Protein AF-A0A528D6C9-F1 (afdb_monomer_lite)

Structure (mmCIF, N/CA/C/O backbone):
data_AF-A0A528D6C9-F1
#
_entry.id   AF-A0A528D6C9-F1
#
loop_
_atom_site.group_PDB
_atom_site.id
_atom_site.type_symbol
_atom_site.label_atom_id
_atom_site.label_alt_id
_atom_site.label_comp_id
_atom_site.label_asym_id
_atom_site.label_entity_id
_atom_site.label_seq_id
_atom_site.pdbx_PDB_ins_code
_atom_site.Cartn_x
_atom_site.Cartn_y
_atom_site.Cartn_z
_atom_site.occupancy
_atom_site.B_iso_or_equiv
_atom_site.auth_seq_id
_atom_site.auth_comp_id
_atom_site.auth_asym_id
_atom_site.auth_atom_id
_atom_site.pdbx_PDB_model_num
ATOM 1 N N . ASP A 1 1 ? -6.261 9.092 4.165 1.00 80.62 1 ASP A N 1
ATOM 2 C CA . ASP A 1 1 ? -6.820 7.916 3.500 1.00 80.62 1 ASP A CA 1
ATOM 3 C C . ASP A 1 1 ? -8.289 7.823 3.858 1.00 80.62 1 ASP A C 1
ATOM 5 O O . ASP A 1 1 ? -8.635 7.811 5.038 1.00 80.62 1 ASP A O 1
ATOM 9 N N . GLU A 1 2 ? -9.125 7.886 2.838 1.00 93.12 2 GLU A N 1
ATOM 10 C CA . GLU A 1 2 ? -10.578 7.877 2.892 1.00 93.12 2 GLU A CA 1
ATOM 11 C C . GLU A 1 2 ? -11.103 6.535 3.423 1.00 93.12 2 GLU A C 1
ATOM 13 O O . GLU A 1 2 ? -12.038 6.529 4.221 1.00 93.12 2 GLU A O 1
ATOM 18 N N . ALA A 1 3 ? -10.456 5.409 3.094 1.00 96.25 3 ALA A N 1
ATOM 19 C CA . ALA A 1 3 ? -10.871 4.089 3.566 1.00 96.25 3 ALA A CA 1
ATOM 20 C C . ALA A 1 3 ? -10.657 3.939 5.080 1.00 96.25 3 ALA A C 1
ATOM 22 O O . ALA A 1 3 ? -11.527 3.431 5.784 1.00 96.25 3 ALA A O 1
ATOM 23 N N . ASN A 1 4 ? -9.547 4.459 5.615 1.00 96.19 4 ASN A N 1
ATOM 24 C CA . ASN A 1 4 ? -9.310 4.465 7.065 1.00 96.19 4 ASN A CA 1
ATOM 25 C C . ASN A 1 4 ? -10.333 5.330 7.821 1.00 96.19 4 ASN A C 1
ATOM 27 O O . ASN A 1 4 ? -10.711 5.005 8.945 1.00 96.19 4 ASN A O 1
ATOM 31 N N . GLN A 1 5 ? -10.789 6.432 7.219 1.00 95.88 5 GLN A N 1
ATOM 32 C CA . GLN A 1 5 ? -11.820 7.284 7.818 1.00 95.88 5 GLN A CA 1
ATOM 33 C C . GLN A 1 5 ? -13.184 6.598 7.818 1.00 95.88 5 GLN A C 1
ATOM 35 O O . GLN A 1 5 ? -13.887 6.663 8.824 1.00 95.88 5 GLN A O 1
ATOM 40 N N . ASP A 1 6 ? -13.542 5.914 6.731 1.00 97.31 6 ASP A N 1
ATOM 41 C CA . ASP A 1 6 ? -14.775 5.131 6.664 1.00 97.31 6 ASP A CA 1
ATOM 42 C C . ASP A 1 6 ? -14.756 3.957 7.653 1.00 97.31 6 ASP A C 1
ATOM 44 O O . ASP A 1 6 ? -15.772 3.703 8.304 1.00 97.31 6 ASP A O 1
ATOM 48 N N . LEU A 1 7 ? -13.603 3.302 7.840 1.00 96.50 7 LEU A N 1
ATOM 49 C CA . LEU A 1 7 ? -13.419 2.260 8.854 1.00 96.50 7 LEU A CA 1
ATOM 50 C C . LEU A 1 7 ? -13.589 2.828 10.270 1.00 96.50 7 LEU A C 1
ATOM 52 O O . LEU A 1 7 ? -14.391 2.322 11.051 1.00 96.50 7 LEU A O 1
ATOM 56 N N . ALA A 1 8 ? -12.905 3.930 10.59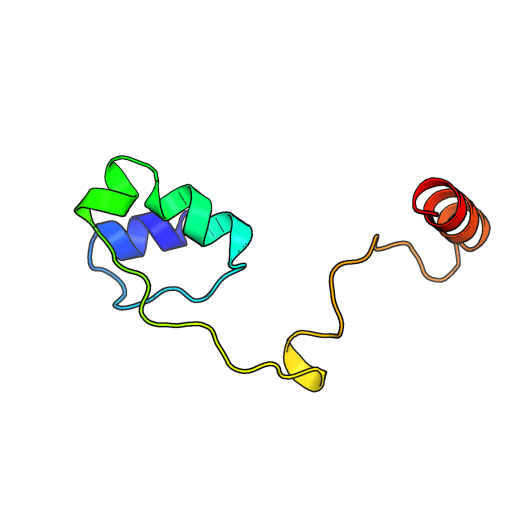1 1.00 96.00 8 ALA A N 1
ATOM 57 C CA . ALA A 1 8 ? -13.009 4.572 11.901 1.00 96.00 8 ALA A CA 1
ATOM 58 C C . ALA A 1 8 ? -14.410 5.144 12.190 1.00 96.00 8 ALA A C 1
ATOM 60 O O . ALA A 1 8 ? -14.814 5.233 13.348 1.00 96.00 8 ALA A O 1
ATOM 61 N N . ALA A 1 9 ? -15.158 5.528 11.152 1.00 96.25 9 ALA A N 1
ATOM 62 C CA . ALA A 1 9 ? -16.543 5.982 11.256 1.00 96.25 9 ALA A CA 1
ATOM 63 C C . ALA A 1 9 ? -17.566 4.831 11.319 1.00 96.25 9 ALA A C 1
ATOM 65 O O . ALA A 1 9 ? -18.760 5.100 11.455 1.00 96.25 9 ALA A O 1
ATOM 66 N N . GLY A 1 10 ? -17.129 3.573 11.193 1.00 96.25 10 GLY A N 1
ATOM 67 C CA . GLY A 1 10 ? -18.004 2.399 11.193 1.00 96.25 10 GLY A CA 1
ATOM 68 C C . GLY A 1 10 ? -18.878 2.267 9.943 1.00 96.25 10 GLY A C 1
ATOM 69 O O . GLY A 1 10 ? -19.953 1.678 10.011 1.00 96.25 10 GLY A O 1
ATOM 70 N N . ARG A 1 11 ? -18.464 2.843 8.806 1.00 98.25 11 ARG A N 1
ATOM 71 C CA . ARG A 1 11 ? -19.169 2.698 7.517 1.00 98.25 11 ARG A CA 1
ATOM 72 C C . ARG A 1 11 ? -18.801 1.413 6.782 1.00 98.25 11 ARG A C 1
ATOM 74 O O . ARG A 1 11 ? -19.574 0.961 5.942 1.00 98.25 11 ARG A O 1
ATOM 81 N N . ILE A 1 12 ? -17.630 0.860 7.082 1.00 97.44 12 ILE A N 1
ATOM 82 C CA . ILE A 1 12 ? -17.131 -0.414 6.560 1.00 97.44 12 ILE A CA 1
ATOM 83 C C . ILE A 1 12 ? -16.571 -1.249 7.709 1.00 97.44 12 ILE A C 1
ATOM 85 O O . ILE A 1 12 ? -16.088 -0.700 8.697 1.00 97.44 12 ILE A O 1
ATOM 89 N N . ASP A 1 13 ? -16.612 -2.571 7.556 1.00 96.50 13 ASP A N 1
ATOM 90 C CA . ASP A 1 13 ? -16.189 -3.505 8.605 1.00 96.50 13 ASP A CA 1
ATOM 91 C C . ASP A 1 13 ? -14.687 -3.832 8.557 1.00 96.50 13 ASP A C 1
ATOM 93 O O . ASP A 1 13 ? -14.102 -4.247 9.557 1.00 96.50 13 ASP A O 1
ATOM 97 N N . ALA A 1 14 ? -14.057 -3.684 7.387 1.00 95.69 14 ALA A N 1
ATOM 98 C CA . ALA A 1 14 ? -12.650 -4.005 7.177 1.00 95.69 14 ALA A CA 1
ATOM 99 C C . ALA A 1 14 ? -12.052 -3.235 5.993 1.00 95.69 14 ALA A C 1
ATOM 101 O O . ALA A 1 14 ? -12.747 -2.886 5.038 1.00 95.69 14 ALA A O 1
ATOM 102 N N . VAL A 1 15 ? -10.732 -3.044 6.039 1.00 95.81 15 VAL A N 1
ATOM 103 C CA . VAL A 1 15 ? -9.912 -2.537 4.931 1.00 95.81 15 VAL A CA 1
ATOM 104 C C . VAL A 1 15 ? -8.781 -3.527 4.671 1.00 95.81 15 VAL A C 1
ATOM 106 O O . VAL A 1 15 ? -8.111 -3.969 5.604 1.00 95.81 15 VAL A O 1
ATOM 109 N N . GLN A 1 16 ? -8.551 -3.846 3.398 1.00 95.00 16 GLN A N 1
ATOM 110 C CA . GLN A 1 16 ? -7.362 -4.557 2.933 1.00 95.00 16 GLN A CA 1
ATOM 111 C C . GLN A 1 16 ? -6.503 -3.582 2.126 1.00 95.00 16 GLN A C 1
ATOM 113 O O . GLN A 1 16 ? -6.963 -3.026 1.131 1.00 95.00 16 GLN A O 1
ATOM 118 N N . ALA A 1 17 ? -5.260 -3.382 2.552 1.00 94.50 17 ALA A N 1
ATOM 119 C CA . ALA A 1 17 ? -4.296 -2.511 1.887 1.00 94.50 17 ALA A CA 1
ATOM 120 C C . ALA A 1 17 ? -2.862 -2.980 2.184 1.00 94.50 17 ALA A C 1
ATOM 122 O O . ALA A 1 17 ? -2.660 -3.989 2.865 1.00 94.50 17 ALA A O 1
ATOM 123 N N . ASP A 1 18 ? -1.874 -2.251 1.662 1.00 94.12 18 ASP A N 1
ATOM 124 C CA . ASP A 1 18 ? -0.460 -2.541 1.899 1.00 94.12 18 ASP A CA 1
ATOM 125 C C . ASP A 1 18 ? -0.140 -2.576 3.403 1.00 94.12 18 ASP A C 1
ATOM 127 O O . ASP A 1 18 ? -0.515 -1.681 4.171 1.00 94.12 18 ASP A O 1
ATOM 131 N N . SER A 1 19 ? 0.554 -3.633 3.826 1.00 92.12 19 SER A N 1
ATOM 132 C CA . SER A 1 19 ? 0.812 -3.890 5.240 1.00 92.12 19 SER A CA 1
ATOM 133 C C . SER A 1 19 ? 1.683 -2.813 5.881 1.00 92.12 19 SER A C 1
ATOM 135 O O . SER A 1 19 ? 1.469 -2.495 7.049 1.00 92.12 19 SER A O 1
ATOM 137 N N . ILE A 1 20 ? 2.613 -2.198 5.144 1.00 92.56 20 ILE A N 1
ATOM 138 C CA . ILE A 1 20 ? 3.487 -1.142 5.666 1.00 92.56 20 ILE A CA 1
ATOM 139 C C . ILE A 1 20 ? 2.644 0.082 6.021 1.00 92.56 20 ILE A C 1
ATOM 141 O O . ILE A 1 20 ? 2.775 0.633 7.116 1.00 92.56 20 ILE A O 1
ATOM 145 N N . ALA A 1 21 ? 1.737 0.469 5.123 1.00 94.38 21 ALA A N 1
ATOM 146 C CA . ALA A 1 21 ? 0.847 1.602 5.337 1.00 94.38 21 ALA A CA 1
ATOM 147 C C . ALA A 1 21 ? -0.132 1.353 6.497 1.00 94.38 21 ALA A C 1
ATOM 149 O O . ALA A 1 21 ? -0.289 2.214 7.365 1.00 94.38 21 ALA A O 1
ATOM 150 N N . LEU A 1 22 ? -0.756 0.170 6.556 1.00 95.25 22 LEU A N 1
ATOM 151 C CA . LEU A 1 22 ? -1.709 -0.156 7.621 1.00 95.25 22 LEU A CA 1
ATOM 152 C C . LEU A 1 22 ? -1.037 -0.322 8.987 1.00 95.25 22 LEU A C 1
ATOM 154 O O . LEU A 1 22 ? -1.580 0.140 9.988 1.00 95.25 22 LEU A O 1
ATOM 158 N N . VAL A 1 23 ? 0.157 -0.917 9.054 1.00 94.19 23 VAL A N 1
ATOM 159 C CA . VAL A 1 23 ? 0.918 -1.018 10.309 1.00 94.19 23 VAL A CA 1
ATOM 160 C C . VAL A 1 23 ? 1.291 0.365 10.832 1.00 94.19 23 VAL A C 1
ATOM 162 O O . VAL A 1 23 ? 1.218 0.589 12.038 1.00 94.19 23 VAL A O 1
ATOM 165 N N . GLU A 1 24 ? 1.663 1.306 9.963 1.00 95.50 24 GLU A N 1
ATOM 166 C CA . GLU A 1 24 ? 1.930 2.681 10.392 1.00 95.50 24 GLU A CA 1
ATOM 167 C C . GLU A 1 24 ? 0.651 3.390 10.853 1.00 95.50 24 GLU A C 1
ATOM 169 O O . GLU A 1 24 ? 0.647 4.036 11.901 1.00 95.50 24 GLU A O 1
ATOM 174 N N . TYR A 1 25 ? -0.467 3.198 10.148 1.00 95.00 25 TYR A N 1
ATOM 175 C CA . TYR A 1 25 ? -1.762 3.728 10.573 1.00 95.00 25 TYR A CA 1
ATOM 176 C C . TYR A 1 25 ? -2.163 3.232 11.969 1.00 95.00 25 TYR A C 1
ATOM 178 O O . TYR A 1 25 ? -2.555 4.041 12.813 1.00 95.00 25 TYR A O 1
ATOM 186 N N . LEU A 1 26 ? -1.993 1.939 12.255 1.00 95.75 26 LEU A N 1
ATOM 187 C CA . LEU A 1 26 ? -2.288 1.346 13.566 1.00 95.75 26 LEU A CA 1
ATOM 188 C C . LEU A 1 26 ? -1.421 1.913 14.707 1.00 95.75 26 LEU A C 1
ATOM 190 O O . LEU A 1 26 ? -1.772 1.748 15.873 1.00 95.75 26 LEU A O 1
ATOM 194 N N . LYS A 1 27 ? -0.313 2.610 14.414 1.00 96.25 27 LYS A N 1
ATOM 195 C CA . LYS A 1 27 ? 0.482 3.328 15.429 1.00 96.25 27 LYS A CA 1
ATOM 196 C C . LYS A 1 27 ? -0.065 4.719 15.754 1.00 96.25 27 LYS A C 1
ATOM 198 O O . LYS A 1 27 ? 0.284 5.260 16.807 1.00 96.25 27 LYS A O 1
ATOM 203 N N . SER A 1 28 ? -0.896 5.298 14.889 1.00 96.75 28 SER A N 1
ATOM 204 C CA . SER A 1 28 ? -1.554 6.584 15.141 1.00 96.75 28 SER A CA 1
ATOM 205 C C . SER A 1 28 ? -2.600 6.475 16.255 1.00 96.75 28 SER A C 1
ATOM 207 O O . SER A 1 28 ? -3.092 5.387 16.553 1.00 96.75 28 SER A O 1
ATOM 209 N N . ASP A 1 29 ? -2.979 7.602 16.859 1.00 97.31 29 ASP A N 1
ATOM 210 C CA . ASP A 1 29 ? -3.996 7.607 17.919 1.00 97.31 29 ASP A CA 1
ATOM 211 C C . ASP A 1 29 ? -5.373 7.165 17.405 1.00 97.31 29 ASP A C 1
ATOM 213 O O . ASP A 1 29 ? -6.079 6.428 18.090 1.00 97.31 29 ASP A O 1
ATOM 217 N N . GLN A 1 30 ? -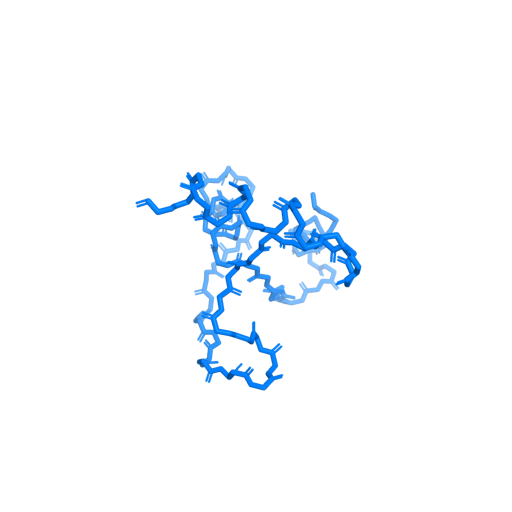5.734 7.545 16.173 1.00 95.75 30 GLN A N 1
ATOM 218 C CA . GLN A 1 30 ? -6.983 7.101 15.553 1.00 95.75 30 GLN A CA 1
ATOM 219 C C . GLN A 1 30 ? -6.964 5.594 15.278 1.00 95.75 30 GLN A C 1
ATOM 221 O O . GLN A 1 30 ? -7.920 4.910 15.629 1.00 95.75 30 GLN A O 1
ATOM 226 N N . GLY A 1 31 ? -5.872 5.079 14.702 1.00 96.25 31 GLY A N 1
ATOM 227 C CA . GLY A 1 31 ? -5.718 3.652 14.412 1.00 96.25 31 GLY A CA 1
ATOM 228 C C . GLY A 1 31 ? -5.822 2.794 15.673 1.00 96.25 31 GLY A C 1
ATOM 229 O O . GLY A 1 31 ? -6.589 1.836 15.696 1.00 96.25 31 GLY A O 1
ATOM 230 N N . LYS A 1 32 ? -5.138 3.198 16.754 1.00 97.06 32 LYS A N 1
ATOM 231 C CA . LYS A 1 32 ? -5.222 2.535 18.069 1.00 97.06 32 LYS A CA 1
ATOM 232 C C . LYS A 1 32 ? -6.630 2.544 18.662 1.00 97.06 32 LYS A C 1
ATOM 234 O O . LYS A 1 32 ? -6.990 1.611 19.370 1.00 97.06 32 LYS A O 1
ATOM 239 N N . ALA A 1 33 ? -7.391 3.614 18.436 1.00 95.94 33 ALA A N 1
ATOM 240 C CA . ALA A 1 33 ? -8.740 3.759 18.974 1.00 95.94 33 ALA A CA 1
ATOM 241 C C . ALA A 1 33 ? -9.798 3.011 18.150 1.00 95.94 33 ALA A C 1
ATOM 243 O O . ALA A 1 33 ? -10.822 2.622 18.706 1.00 95.94 33 ALA A O 1
ATOM 244 N N . CYS A 1 34 ? -9.579 2.841 16.844 1.00 91.56 34 CYS A N 1
ATOM 245 C CA . CYS A 1 34 ? -10.597 2.311 15.942 1.00 91.56 34 CYS A CA 1
ATOM 246 C C . CYS A 1 34 ? -10.468 0.817 15.657 1.00 91.56 34 CYS A C 1
ATOM 248 O O . CYS A 1 34 ? -11.482 0.159 15.440 1.00 91.56 34 CYS A O 1
ATOM 250 N N . CYS A 1 35 ? -9.242 0.301 15.559 1.00 94.75 35 CYS A N 1
ATOM 251 C CA . CYS A 1 35 ? -9.006 -0.836 14.682 1.00 94.75 35 CYS A CA 1
ATOM 252 C C . CYS A 1 35 ? -7.908 -1.764 15.199 1.00 94.75 35 CYS A C 1
ATOM 254 O O . CYS A 1 35 ? -6.959 -1.350 15.863 1.00 94.75 35 CYS A O 1
ATOM 256 N N . ASP A 1 36 ? -8.003 -3.032 14.820 1.00 93.94 36 ASP A N 1
ATOM 257 C CA . ASP A 1 36 ? -6.985 -4.046 15.044 1.00 93.94 36 ASP A CA 1
ATOM 258 C C . ASP A 1 36 ? -6.647 -4.783 13.743 1.00 93.94 36 ASP A C 1
ATOM 260 O O . ASP A 1 36 ? -7.430 -4.848 12.794 1.00 93.94 36 ASP A O 1
ATOM 264 N N . LEU A 1 37 ? -5.441 -5.345 13.686 1.00 95.38 37 LEU A N 1
ATOM 265 C CA . LEU A 1 37 ? -5.022 -6.159 12.554 1.00 95.38 37 LEU A CA 1
ATOM 266 C C . LEU A 1 37 ? -5.677 -7.544 12.649 1.00 95.38 37 LEU A C 1
ATOM 268 O O . LEU A 1 37 ? -5.385 -8.305 13.570 1.00 95.38 37 LEU A O 1
ATOM 272 N N . LYS A 1 38 ? -6.513 -7.898 11.667 1.00 95.19 38 LYS A N 1
ATOM 273 C CA . LYS A 1 38 ? -7.190 -9.209 11.627 1.00 95.19 38 LYS A CA 1
ATOM 274 C C . LYS A 1 38 ? -6.358 -10.342 11.030 1.00 95.19 38 LYS A C 1
ATOM 276 O O . LYS A 1 38 ? -6.681 -11.507 11.237 1.00 95.19 38 LYS A O 1
ATOM 281 N N . GLY A 1 39 ? -5.285 -10.021 10.320 1.00 94.00 39 GLY A N 1
ATOM 282 C CA . GLY A 1 39 ? -4.388 -11.003 9.729 1.00 94.00 39 GLY A CA 1
ATOM 283 C C . GLY A 1 39 ? -3.710 -10.466 8.481 1.00 94.00 39 GLY A C 1
ATOM 284 O O . GLY A 1 39 ? -4.008 -9.366 8.019 1.00 94.00 39 GLY A O 1
ATOM 285 N N . MET A 1 40 ? -2.795 -11.265 7.946 1.00 92.44 40 MET A N 1
ATOM 286 C CA . MET A 1 40 ? -2.174 -11.016 6.651 1.00 92.44 40 MET A CA 1
ATOM 287 C C . MET A 1 40 ? -2.822 -11.938 5.629 1.00 92.44 40 MET A C 1
ATOM 289 O O . MET A 1 40 ? -3.028 -13.123 5.902 1.00 92.44 40 MET A O 1
ATOM 293 N N . VAL A 1 41 ? -3.151 -11.390 4.463 1.00 90.06 41 VAL A N 1
ATOM 294 C CA . VAL A 1 41 ? -3.638 -12.195 3.340 1.00 90.06 41 VAL A CA 1
ATOM 295 C C . VAL A 1 41 ? -2.525 -13.152 2.918 1.00 90.06 41 VAL A C 1
ATOM 297 O O . VAL A 1 41 ? -1.345 -12.793 2.952 1.00 90.06 41 VAL A O 1
ATOM 300 N N . ALA A 1 42 ? -2.894 -14.386 2.576 1.00 92.38 42 ALA A N 1
ATOM 301 C CA . ALA A 1 42 ? -1.932 -15.360 2.082 1.00 92.38 42 ALA A CA 1
ATOM 302 C C . ALA A 1 42 ? -1.257 -14.835 0.798 1.00 92.38 42 ALA A C 1
ATOM 304 O O . ALA A 1 42 ? -1.925 -14.174 0.001 1.00 92.38 42 ALA A O 1
ATOM 305 N N . PRO A 1 43 ? 0.039 -15.121 0.581 1.00 89.94 43 PRO A N 1
ATOM 306 C CA . PRO A 1 43 ? 0.701 -14.766 -0.665 1.00 89.94 43 PRO A CA 1
ATOM 307 C C . PRO A 1 43 ? -0.028 -15.368 -1.868 1.00 89.94 43 PRO A C 1
ATOM 309 O O . PRO A 1 43 ? -0.323 -16.564 -1.885 1.00 89.94 43 PRO A O 1
ATOM 312 N N . ASP A 1 44 ? -0.292 -14.526 -2.858 1.00 94.44 44 ASP A N 1
ATOM 313 C CA . ASP A 1 44 ? -0.877 -14.894 -4.141 1.00 94.44 44 ASP A CA 1
ATOM 314 C C . ASP A 1 44 ? -0.152 -14.086 -5.219 1.00 94.44 44 ASP A C 1
ATOM 316 O O . ASP A 1 44 ? -0.396 -12.890 -5.381 1.00 94.44 44 ASP A O 1
ATOM 320 N N . ASP A 1 45 ? 0.785 -14.725 -5.919 1.00 94.88 45 ASP A N 1
ATOM 321 C CA . ASP A 1 45 ? 1.614 -14.053 -6.922 1.00 94.88 45 ASP A CA 1
ATOM 322 C C . ASP A 1 45 ? 0.809 -13.632 -8.161 1.00 94.88 45 ASP A C 1
ATOM 324 O O . ASP A 1 45 ? 1.207 -12.690 -8.850 1.00 94.88 45 ASP A O 1
ATOM 328 N N . GLU A 1 46 ? -0.322 -14.286 -8.451 1.00 96.31 46 GLU A N 1
ATOM 329 C CA . GLU A 1 46 ? -1.179 -13.915 -9.583 1.00 96.31 46 GLU A CA 1
ATOM 330 C C . GLU A 1 46 ? -1.934 -12.610 -9.303 1.00 96.31 46 GLU A C 1
ATOM 332 O O . GLU A 1 46 ? -2.164 -11.821 -10.223 1.00 96.31 46 GLU A O 1
ATOM 337 N N . VAL A 1 47 ? -2.288 -12.361 -8.037 1.00 94.50 47 VAL A N 1
ATOM 338 C CA . VAL A 1 47 ? -3.058 -11.181 -7.615 1.00 94.50 47 VAL A CA 1
ATOM 339 C C . VAL A 1 47 ? -2.170 -10.054 -7.079 1.00 94.50 47 VAL A C 1
ATOM 341 O O . VAL A 1 47 ? -2.352 -8.897 -7.455 1.00 94.50 47 VAL A O 1
ATOM 344 N N . LEU A 1 48 ? -1.226 -10.363 -6.186 1.00 92.94 48 LEU A N 1
ATOM 345 C CA . LEU A 1 48 ? -0.395 -9.381 -5.474 1.00 92.94 48 LEU A CA 1
ATOM 346 C C . LEU A 1 48 ? 0.956 -9.133 -6.155 1.00 92.94 48 LEU A C 1
ATOM 348 O O . LEU A 1 48 ? 1.565 -8.080 -5.955 1.00 92.94 48 LEU A O 1
ATOM 352 N N . GLY A 1 49 ? 1.411 -10.075 -6.981 1.00 94.12 49 GLY A N 1
ATOM 353 C CA . GLY A 1 49 ? 2.715 -10.022 -7.625 1.00 94.12 49 GLY A CA 1
ATOM 354 C C . GLY A 1 49 ? 3.890 -10.293 -6.671 1.00 94.12 49 GLY A C 1
ATOM 355 O O . GLY A 1 49 ? 3.733 -10.374 -5.454 1.00 94.12 49 GLY A O 1
ATOM 356 N N . PRO A 1 50 ? 5.112 -10.396 -7.218 1.00 93.81 50 PRO A N 1
ATOM 357 C CA . PRO A 1 50 ? 6.293 -10.847 -6.477 1.00 93.81 50 PRO A CA 1
ATOM 358 C C . PRO A 1 50 ? 6.953 -9.754 -5.615 1.00 93.81 50 PRO A C 1
ATOM 360 O O . PRO A 1 50 ? 8.032 -9.971 -5.060 1.00 93.81 50 PRO A O 1
ATOM 363 N N . GLY A 1 51 ? 6.371 -8.554 -5.551 1.00 91.44 51 GLY A N 1
ATOM 364 C CA . GLY A 1 51 ? 6.918 -7.414 -4.818 1.00 91.44 51 GLY A CA 1
ATOM 365 C C . GLY A 1 51 ? 6.706 -6.071 -5.517 1.00 91.44 51 GLY A C 1
ATOM 366 O O . GLY A 1 51 ? 5.965 -5.953 -6.492 1.00 91.44 51 GLY A O 1
ATOM 367 N N . ILE A 1 52 ? 7.382 -5.041 -5.005 1.00 93.06 52 ILE A N 1
ATOM 368 C CA . ILE A 1 52 ? 7.251 -3.650 -5.459 1.00 93.06 52 ILE A CA 1
ATOM 369 C C . ILE A 1 52 ? 8.353 -3.325 -6.474 1.00 93.06 52 ILE A C 1
ATOM 371 O O . ILE A 1 52 ? 9.520 -3.659 -6.269 1.00 93.06 52 ILE A O 1
ATOM 375 N N . GLY A 1 53 ? 7.995 -2.630 -7.556 1.00 94.31 53 GLY A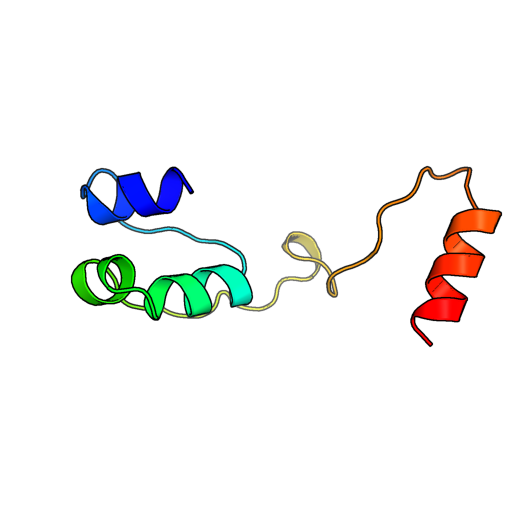 N 1
ATOM 376 C CA . GLY A 1 53 ? 8.932 -2.194 -8.590 1.00 94.31 53 GLY A CA 1
ATOM 377 C C . GLY A 1 53 ? 8.670 -0.769 -9.066 1.00 94.31 53 GLY A C 1
ATOM 378 O O . GLY A 1 53 ? 7.580 -0.223 -8.900 1.00 94.31 53 GLY A O 1
ATOM 379 N N . ALA A 1 54 ? 9.677 -0.165 -9.695 1.00 96.88 54 ALA A N 1
ATOM 380 C CA . ALA A 1 54 ? 9.522 1.124 -10.356 1.00 96.88 54 ALA A CA 1
ATOM 381 C C . ALA A 1 54 ? 8.840 0.944 -11.724 1.00 96.88 54 ALA A C 1
ATOM 383 O O . ALA A 1 54 ? 9.420 0.369 -12.648 1.00 96.88 54 ALA A O 1
ATOM 384 N N . GLY A 1 55 ? 7.611 1.447 -11.860 1.00 96.88 55 GLY A N 1
ATOM 385 C CA . GLY A 1 55 ? 6.887 1.458 -13.131 1.00 96.88 55 GLY A CA 1
ATOM 386 C C . GLY A 1 55 ? 7.468 2.481 -14.111 1.00 96.88 55 GLY A C 1
ATOM 387 O O . GLY A 1 55 ? 7.587 3.660 -13.786 1.00 96.88 55 GLY A O 1
ATOM 388 N N . VAL A 1 56 ? 7.800 2.040 -15.326 1.00 98.12 56 VAL A N 1
ATOM 389 C CA . VAL A 1 56 ? 8.277 2.886 -16.436 1.00 98.12 56 VAL A CA 1
ATOM 390 C C . VAL A 1 56 ? 7.519 2.546 -17.722 1.00 98.12 56 VAL A C 1
ATOM 392 O O . VAL A 1 56 ? 6.920 1.471 -17.822 1.00 98.12 56 VAL A O 1
ATOM 395 N N . ARG A 1 57 ? 7.534 3.440 -18.723 1.00 98.56 57 ARG A N 1
ATOM 396 C CA . ARG A 1 57 ? 6.990 3.113 -20.052 1.00 98.56 57 ARG A CA 1
ATOM 397 C C . ARG A 1 57 ? 7.773 1.954 -20.667 1.00 98.56 57 ARG A C 1
ATOM 399 O O . ARG A 1 57 ? 8.968 1.800 -20.415 1.00 98.56 57 ARG A O 1
ATOM 406 N N . LYS A 1 58 ? 7.105 1.139 -21.485 1.00 98.12 58 LYS A N 1
ATOM 407 C CA . LYS A 1 58 ? 7.693 -0.094 -22.038 1.00 98.12 58 LYS A CA 1
ATOM 408 C C . LYS A 1 58 ? 8.926 0.187 -22.903 1.00 98.12 58 LYS A C 1
ATOM 410 O O . LYS A 1 58 ? 9.866 -0.602 -22.897 1.00 98.12 58 LYS A O 1
ATOM 415 N N . GLU A 1 59 ? 8.923 1.306 -23.615 1.00 98.31 59 GLU A N 1
ATOM 416 C CA . GLU A 1 59 ? 10.001 1.770 -24.485 1.00 98.31 59 GLU A CA 1
ATOM 417 C C . GLU A 1 59 ? 11.166 2.449 -23.740 1.00 98.31 59 GLU A C 1
ATOM 419 O O . GLU A 1 59 ? 12.252 2.567 -24.305 1.00 98.31 59 GLU A O 1
ATOM 424 N N . ASP A 1 60 ? 10.999 2.832 -22.467 1.00 98.56 60 ASP A N 1
ATOM 425 C CA . ASP A 1 60 ? 12.008 3.567 -21.683 1.00 98.56 60 ASP A CA 1
ATOM 426 C C . ASP A 1 60 ? 13.088 2.636 -21.092 1.00 98.56 60 ASP A C 1
ATOM 428 O O . ASP A 1 60 ? 13.340 2.588 -19.882 1.00 98.56 60 ASP A O 1
ATOM 432 N N . THR A 1 61 ? 13.771 1.878 -21.953 1.00 98.31 61 THR A N 1
ATOM 433 C CA . THR A 1 61 ? 14.780 0.883 -21.548 1.00 98.31 61 THR A CA 1
ATOM 434 C C . THR A 1 61 ? 15.982 1.514 -20.844 1.00 98.31 61 THR A C 1
ATOM 436 O O . THR A 1 61 ? 16.424 0.999 -19.818 1.00 98.31 61 THR A O 1
ATOM 439 N N . ALA A 1 62 ? 16.451 2.671 -21.320 1.00 98.31 62 ALA A N 1
ATOM 440 C CA . ALA A 1 62 ? 17.565 3.396 -20.712 1.00 98.31 62 ALA A CA 1
ATOM 441 C C . ALA A 1 62 ? 17.248 3.888 -19.287 1.00 98.31 62 ALA A C 1
ATOM 443 O O . ALA A 1 62 ? 18.127 3.905 -18.425 1.00 98.31 62 ALA A O 1
ATOM 444 N N . LEU A 1 63 ? 15.997 4.280 -19.012 1.00 98.31 63 LEU A N 1
ATOM 445 C CA . LEU A 1 63 ? 15.579 4.673 -17.664 1.00 98.31 63 LEU A CA 1
ATOM 446 C C . LEU A 1 63 ? 15.477 3.450 -16.750 1.00 98.31 63 LEU A C 1
ATOM 448 O O . LEU A 1 63 ? 16.004 3.480 -15.639 1.00 98.31 63 LEU A O 1
ATOM 452 N N . LYS A 1 64 ? 14.865 2.363 -17.240 1.00 98.19 64 LYS A N 1
ATOM 453 C CA . LYS A 1 64 ? 14.790 1.081 -16.525 1.00 98.19 6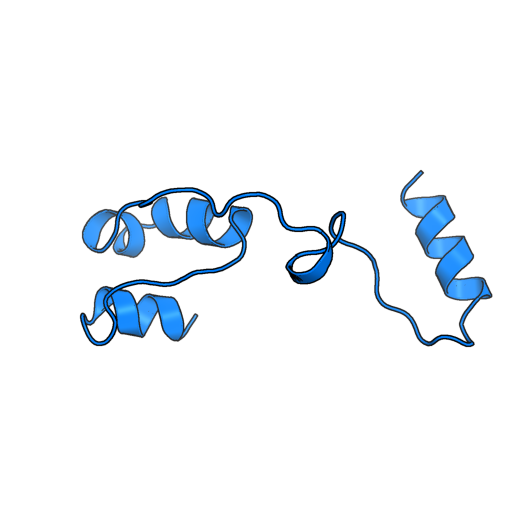4 LYS A CA 1
ATOM 454 C C . LYS A 1 64 ? 16.175 0.615 -16.067 1.00 98.19 64 LYS A C 1
ATOM 456 O O . LYS A 1 64 ? 16.347 0.227 -14.918 1.00 98.19 64 LYS A O 1
ATOM 461 N N . GLU A 1 65 ? 17.172 0.671 -16.949 1.00 98.19 65 GLU A N 1
ATOM 462 C CA . GLU A 1 65 ? 18.546 0.261 -16.6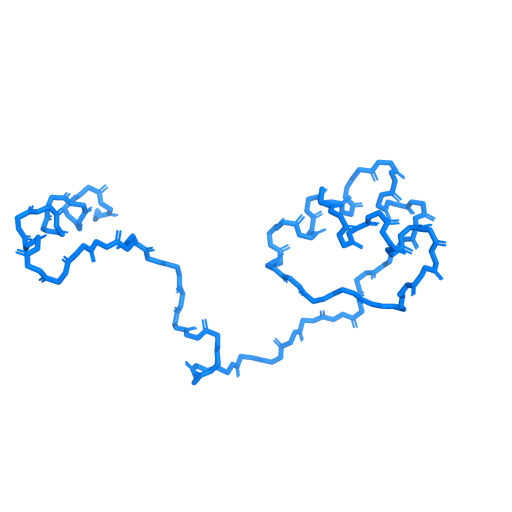38 1.00 98.19 65 GLU A CA 1
ATOM 463 C C . GLU A 1 65 ? 19.200 1.143 -15.573 1.00 98.19 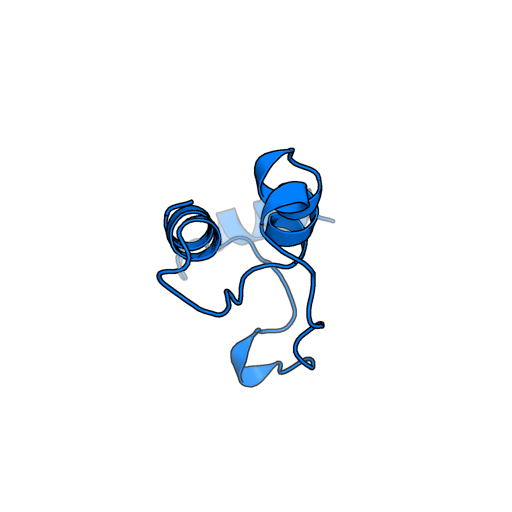65 GLU A C 1
ATOM 465 O O . GLU A 1 65 ? 19.815 0.614 -14.648 1.00 98.19 65 GLU A O 1
ATOM 470 N N . LYS A 1 66 ? 19.023 2.469 -15.648 1.00 98.06 66 LYS A N 1
ATOM 471 C CA . LYS A 1 66 ? 19.536 3.397 -14.627 1.00 98.06 66 LYS A CA 1
ATOM 472 C C . LYS A 1 66 ? 18.907 3.155 -13.258 1.00 98.06 66 LYS A C 1
ATOM 474 O O . LYS A 1 66 ? 19.626 3.147 -12.265 1.00 98.06 66 LYS A O 1
ATOM 479 N N . ILE A 1 67 ? 17.591 2.935 -13.205 1.00 98.06 67 ILE A N 1
ATOM 480 C CA . ILE A 1 67 ? 16.890 2.610 -11.955 1.00 98.06 67 ILE A CA 1
ATOM 481 C C . ILE A 1 67 ? 17.417 1.289 -11.389 1.00 98.06 67 ILE A C 1
ATOM 483 O O . ILE A 1 67 ? 17.815 1.239 -10.230 1.00 98.06 67 ILE A O 1
ATOM 487 N N . ASN A 1 68 ? 17.507 0.243 -12.216 1.00 97.75 68 ASN A N 1
ATOM 488 C CA . ASN A 1 68 ? 18.028 -1.056 -11.788 1.00 97.75 68 ASN A CA 1
ATOM 489 C C . ASN A 1 68 ? 19.471 -0.964 -11.269 1.00 97.75 68 ASN A C 1
ATOM 491 O O . ASN A 1 68 ? 19.815 -1.651 -10.314 1.00 97.75 68 ASN A O 1
ATOM 495 N N . ALA A 1 69 ? 20.316 -0.130 -11.878 1.00 97.94 69 ALA A N 1
ATOM 496 C CA . ALA A 1 69 ? 21.683 0.094 -11.415 1.00 97.94 69 ALA A CA 1
ATOM 497 C C . ALA A 1 69 ? 21.752 0.847 -10.076 1.00 97.94 69 ALA A C 1
ATOM 499 O O . ALA A 1 69 ? 22.694 0.623 -9.329 1.00 97.94 69 ALA A O 1
ATOM 500 N N . GLY A 1 70 ? 20.781 1.716 -9.778 1.00 97.38 70 GLY A N 1
ATOM 501 C CA . GLY A 1 70 ? 20.706 2.444 -8.506 1.00 97.38 70 GLY A CA 1
ATOM 502 C C . GLY A 1 70 ? 20.066 1.666 -7.351 1.00 97.38 70 GLY A C 1
ATOM 503 O O . GLY A 1 70 ? 20.187 2.097 -6.210 1.00 97.38 70 GLY A O 1
ATOM 504 N N . ILE A 1 71 ? 19.366 0.562 -7.639 1.00 95.12 71 ILE A N 1
ATOM 505 C CA . ILE A 1 71 ? 18.767 -0.334 -6.629 1.00 95.12 71 ILE A CA 1
ATOM 506 C C . ILE A 1 71 ? 19.727 -1.470 -6.231 1.00 95.12 71 ILE A C 1
ATOM 508 O O . ILE A 1 71 ? 19.616 -1.988 -5.121 1.00 95.12 71 ILE A O 1
ATOM 512 N N . LYS A 1 72 ? 20.633 -1.875 -7.132 1.00 76.75 72 LYS A N 1
ATOM 513 C CA . LYS A 1 72 ? 21.691 -2.857 -6.840 1.00 76.75 72 LYS A CA 1
ATOM 514 C C . LYS A 1 72 ? 22.663 -2.348 -5.782 1.00 76.75 72 LYS A C 1
ATOM 516 O O . LYS A 1 72 ? 23.115 -3.205 -4.994 1.00 76.75 72 LYS A O 1
#

pLDDT: mean 95.12, std 3.48, range [76.75, 98.56]

Sequence (72 aa):
DEANQDLAAGRIDAVQADSIALVEYLKSDQGKACCDLKGMVAPDDEVLGPGIGAGVRKEDTALKEKINAGIK

Radius of gyration: 17.19 Å; chains: 1; bounding box: 41×23×44 Å

Secondary structure (DSSP, 8-state):
-HHHHHHHTTS-S-----HHHHHHHTTSHHHHHH-----PPPP-TTTT-SS------TT-HHHHHHHHHHH-

Foldseek 3Di:
DVVLVCQLVVVDVDDDDDPVVLVVCCVDPSNVVRDDDPDDDDDDCVPPNPDDDDDDPPPPVVVVVVVVVVVD